Protein AF-A0A7I7VRB7-F1 (afdb_monomer)

Nearest PDB structures (foldseek):
  2mv4-assembly1_A  TM=2.811E-01  e=3.034E+00  Mason-Pfizer monkey virus

pLDDT: mean 92.03, std 10.15, range [42.28, 98.31]

Structure (mmCIF, N/CA/C/O backbone):
data_AF-A0A7I7VRB7-F1
#
_entry.id   AF-A0A7I7VRB7-F1
#
loop_
_atom_site.group_PDB
_atom_site.id
_atom_site.type_symbol
_atom_site.label_atom_id
_atom_site.label_alt_id
_atom_site.label_comp_id
_atom_site.label_asym_id
_atom_site.label_entity_id
_atom_site.label_seq_id
_atom_site.pdbx_PDB_ins_code
_atom_site.Cartn_x
_atom_site.Cartn_y
_atom_site.Cartn_z
_atom_site.occupancy
_atom_site.B_iso_or_equiv
_atom_site.auth_seq_id
_atom_site.auth_comp_id
_atom_site.auth_asym_id
_atom_site.auth_atom_id
_atom_site.pdbx_PDB_model_num
ATOM 1 N N . MET A 1 1 ? -5.315 -9.356 -5.259 1.00 67.50 1 MET A N 1
ATOM 2 C CA . MET A 1 1 ? -5.547 -8.127 -4.469 1.00 67.50 1 MET A CA 1
ATOM 3 C C . MET A 1 1 ? -5.283 -6.917 -5.359 1.00 67.50 1 MET A C 1
ATOM 5 O O . MET A 1 1 ? -4.194 -6.846 -5.916 1.00 67.50 1 MET A O 1
ATOM 9 N N . LEU A 1 2 ? -6.260 -6.017 -5.528 1.00 82.62 2 LEU A N 1
ATOM 10 C CA . LEU A 1 2 ? -6.208 -4.921 -6.510 1.00 82.62 2 LEU A CA 1
ATOM 11 C C . LEU A 1 2 ? -5.114 -3.880 -6.203 1.00 82.62 2 LEU A C 1
ATOM 13 O O . LEU A 1 2 ? -4.298 -3.607 -7.078 1.00 82.62 2 LEU A O 1
ATOM 17 N N . ILE A 1 3 ? -5.003 -3.412 -4.949 1.00 86.88 3 ILE A N 1
ATOM 18 C CA . ILE A 1 3 ? -3.995 -2.401 -4.558 1.00 86.88 3 ILE A CA 1
ATOM 19 C C . ILE A 1 3 ? -2.569 -2.846 -4.901 1.00 86.88 3 ILE A C 1
ATOM 21 O O . ILE A 1 3 ? -1.770 -2.043 -5.372 1.00 86.88 3 ILE A O 1
ATOM 25 N N . GLY A 1 4 ? -2.239 -4.126 -4.691 1.00 84.81 4 GLY A N 1
ATOM 26 C CA . GLY A 1 4 ? -0.897 -4.637 -4.985 1.00 84.81 4 GLY A CA 1
ATOM 27 C C . GLY A 1 4 ? -0.518 -4.429 -6.450 1.00 84.81 4 GLY A C 1
ATOM 28 O O . GLY A 1 4 ? 0.589 -3.995 -6.741 1.00 84.81 4 GLY A O 1
ATOM 29 N N . ARG A 1 5 ? -1.463 -4.668 -7.367 1.00 87.62 5 ARG A N 1
ATOM 30 C CA . ARG A 1 5 ? -1.271 -4.435 -8.802 1.00 87.62 5 ARG A CA 1
ATOM 31 C C . ARG A 1 5 ? -1.157 -2.943 -9.116 1.00 87.62 5 ARG A C 1
ATOM 33 O O . ARG A 1 5 ? -0.293 -2.545 -9.885 1.00 87.62 5 ARG A O 1
ATOM 40 N N . GLU A 1 6 ? -2.002 -2.113 -8.511 1.00 90.50 6 GLU A N 1
ATOM 41 C CA . GLU A 1 6 ? -1.996 -0.660 -8.735 1.00 90.50 6 GLU A CA 1
ATOM 42 C C . GLU A 1 6 ? -0.729 0.030 -8.207 1.00 90.50 6 GLU A C 1
ATOM 44 O O . GLU A 1 6 ? -0.345 1.083 -8.714 1.00 90.50 6 GLU A O 1
ATOM 49 N N . CYS A 1 7 ? -0.070 -0.561 -7.208 1.00 93.44 7 CYS A N 1
ATOM 50 C CA . CYS A 1 7 ? 1.195 -0.070 -6.663 1.00 93.44 7 CYS A CA 1
ATOM 51 C C . CYS A 1 7 ? 2.421 -0.513 -7.473 1.00 93.44 7 CYS A C 1
ATOM 53 O O . CYS A 1 7 ? 3.486 0.061 -7.288 1.00 93.44 7 CYS A O 1
ATOM 55 N N . ALA A 1 8 ? 2.297 -1.503 -8.359 1.00 91.12 8 ALA A N 1
ATOM 56 C CA . ALA A 1 8 ? 3.428 -2.149 -9.023 1.00 91.12 8 ALA A CA 1
ATOM 57 C C . ALA A 1 8 ? 3.282 -2.102 -10.551 1.00 91.12 8 ALA A C 1
ATOM 59 O O . ALA A 1 8 ? 2.931 -3.084 -11.208 1.00 91.12 8 ALA A O 1
ATOM 60 N N . SER A 1 9 ? 3.565 -0.928 -11.119 1.00 93.38 9 SER A N 1
ATOM 61 C CA . SER A 1 9 ? 3.631 -0.710 -12.570 1.00 93.38 9 SER A CA 1
ATOM 62 C C . SER A 1 9 ? 5.018 -0.217 -12.976 1.00 93.38 9 SER A C 1
ATOM 64 O O . SER A 1 9 ? 5.723 0.358 -12.148 1.00 93.38 9 SER A O 1
ATOM 66 N N . ALA A 1 10 ? 5.392 -0.383 -14.248 1.00 92.81 10 ALA A N 1
ATOM 67 C CA . ALA A 1 10 ? 6.666 0.130 -14.760 1.00 92.81 10 ALA A CA 1
ATOM 68 C C . ALA A 1 10 ? 6.841 1.633 -14.522 1.00 92.81 10 ALA A C 1
ATOM 70 O O . ALA A 1 10 ? 7.919 2.062 -14.137 1.00 92.81 10 ALA A O 1
ATOM 71 N N . ALA A 1 11 ? 5.767 2.414 -14.669 1.00 92.12 11 ALA A N 1
ATOM 72 C CA . ALA A 1 11 ? 5.796 3.851 -14.409 1.00 92.12 11 ALA A CA 1
ATOM 73 C C . ALA A 1 11 ? 6.078 4.194 -12.936 1.00 92.12 11 ALA A C 1
ATOM 75 O O . ALA A 1 11 ? 6.538 5.285 -12.650 1.00 92.12 11 ALA A O 1
ATOM 76 N N . ILE A 1 12 ? 5.785 3.282 -12.001 1.00 95.75 12 ILE A N 1
ATOM 77 C CA . ILE A 1 12 ? 6.065 3.471 -10.571 1.00 95.75 12 ILE A CA 1
ATOM 78 C C . ILE A 1 12 ? 7.461 2.959 -10.221 1.00 95.75 12 ILE A C 1
ATOM 80 O O . ILE A 1 12 ? 8.183 3.623 -9.492 1.00 95.75 12 ILE A O 1
ATOM 84 N N . ILE A 1 13 ? 7.832 1.784 -10.731 1.00 95.81 13 ILE A N 1
ATOM 85 C CA . ILE A 1 13 ? 9.109 1.121 -10.427 1.00 95.81 13 ILE A CA 1
ATOM 86 C C . ILE A 1 13 ? 10.294 1.836 -11.099 1.00 95.81 13 ILE A C 1
ATOM 88 O O . ILE A 1 13 ? 11.399 1.817 -10.562 1.00 95.81 13 ILE A O 1
ATOM 92 N N . GLY A 1 14 ? 10.052 2.470 -12.245 1.00 95.44 14 GLY A N 1
ATOM 93 C CA . GLY A 1 14 ? 11.046 3.177 -13.043 1.00 95.44 14 GLY A CA 1
ATOM 94 C C . GLY A 1 14 ? 11.493 2.380 -14.264 1.00 95.44 14 GLY A C 1
ATOM 95 O O . GLY A 1 14 ? 11.678 1.160 -14.211 1.00 95.44 14 GLY A O 1
ATOM 96 N N . ALA A 1 15 ? 11.649 3.078 -15.389 1.00 93.44 15 ALA A N 1
ATOM 97 C CA . ALA A 1 15 ? 11.992 2.476 -16.674 1.00 93.44 15 ALA A CA 1
ATOM 98 C C . ALA A 1 15 ? 13.354 1.771 -16.626 1.00 93.44 15 ALA A C 1
ATOM 100 O O . ALA A 1 15 ? 13.480 0.648 -17.108 1.00 93.44 15 ALA A O 1
ATOM 101 N N . SER A 1 16 ? 14.333 2.373 -15.951 1.00 94.75 16 SER A N 1
ATOM 102 C CA . SER A 1 16 ? 15.696 1.851 -15.829 1.00 94.75 16 SER A CA 1
ATOM 103 C C . SER A 1 16 ? 15.721 0.491 -15.134 1.00 94.75 16 SER A C 1
ATOM 105 O O . SER A 1 16 ? 16.441 -0.414 -15.548 1.00 94.75 16 SER A O 1
ATOM 107 N N . GLU A 1 17 ? 14.911 0.313 -14.087 1.00 95.50 17 GLU A N 1
ATOM 108 C CA . GLU A 1 17 ? 14.807 -0.969 -13.385 1.00 95.50 17 GLU A CA 1
ATOM 109 C C . GLU A 1 17 ? 14.100 -2.026 -14.234 1.00 95.50 17 GLU A C 1
ATOM 111 O O . GLU A 1 17 ? 14.505 -3.188 -14.236 1.00 95.50 17 GLU A O 1
ATOM 116 N N . ILE A 1 18 ? 13.059 -1.638 -14.971 1.00 96.06 18 ILE A N 1
ATOM 117 C CA . ILE A 1 18 ? 12.339 -2.554 -15.859 1.00 96.06 18 ILE A CA 1
ATOM 118 C C . ILE A 1 18 ? 13.233 -3.008 -17.013 1.00 96.06 18 ILE A C 1
ATOM 120 O O . ILE A 1 18 ? 13.282 -4.205 -17.296 1.00 96.06 18 ILE A O 1
ATOM 124 N N . ASP A 1 19 ? 13.992 -2.100 -17.621 1.00 95.62 19 ASP A N 1
ATOM 125 C CA . ASP A 1 19 ? 14.941 -2.432 -18.684 1.00 95.62 19 ASP A CA 1
ATOM 126 C C . ASP A 1 19 ? 16.089 -3.303 -18.167 1.00 95.62 19 ASP A C 1
ATOM 128 O O . ASP A 1 19 ? 16.447 -4.295 -18.805 1.00 95.62 19 ASP A O 1
ATOM 132 N N . ARG A 1 20 ? 16.607 -3.020 -16.963 1.00 95.62 20 ARG A N 1
ATOM 133 C CA . ARG A 1 20 ? 17.591 -3.884 -16.295 1.00 95.62 20 ARG A CA 1
ATOM 134 C C . ARG A 1 20 ? 17.067 -5.316 -16.157 1.00 95.62 20 ARG A C 1
ATOM 136 O O . ARG A 1 20 ? 17.764 -6.252 -16.541 1.00 95.62 20 ARG A O 1
ATOM 143 N N . ARG A 1 21 ? 15.837 -5.497 -15.657 1.00 96.38 21 ARG A N 1
ATOM 144 C CA . ARG A 1 21 ? 15.218 -6.827 -15.492 1.00 96.38 21 ARG A CA 1
ATOM 145 C C . ARG A 1 21 ? 14.920 -7.507 -16.825 1.00 96.38 21 ARG A C 1
ATOM 147 O O . ARG A 1 21 ? 15.090 -8.716 -16.938 1.00 96.38 21 ARG A O 1
ATOM 154 N N . ARG A 1 22 ? 14.485 -6.749 -17.834 1.00 96.75 22 ARG A N 1
ATOM 155 C CA . ARG A 1 22 ? 14.269 -7.260 -19.195 1.00 96.75 22 ARG A CA 1
ATOM 156 C C . ARG A 1 22 ? 15.562 -7.839 -19.765 1.00 96.75 22 ARG A C 1
ATOM 158 O O . ARG A 1 22 ? 15.537 -8.942 -20.302 1.00 96.75 22 ARG A O 1
ATOM 165 N N . ASN A 1 23 ? 16.674 -7.127 -19.600 1.00 96.19 23 ASN A N 1
ATOM 166 C CA . ASN A 1 23 ? 17.988 -7.572 -20.062 1.00 96.19 23 ASN A CA 1
ATOM 167 C C . ASN A 1 23 ? 18.512 -8.773 -19.262 1.00 96.19 23 ASN A C 1
ATOM 169 O O . ASN A 1 23 ? 19.093 -9.681 -19.845 1.00 96.19 23 ASN A O 1
ATOM 173 N N . GLU A 1 24 ? 18.289 -8.800 -17.946 1.00 96.94 24 GLU A N 1
ATOM 174 C CA . GLU A 1 24 ? 18.734 -9.894 -17.071 1.00 96.94 24 GLU A CA 1
ATOM 175 C C . GLU A 1 24 ? 17.949 -11.196 -17.302 1.00 96.94 24 GLU A C 1
ATOM 177 O O . GLU A 1 24 ? 18.540 -12.272 -17.349 1.00 96.94 24 GLU A O 1
ATOM 182 N N . TYR A 1 25 ? 16.623 -11.112 -17.453 1.00 95.44 25 TYR A N 1
ATOM 183 C CA . TYR A 1 25 ? 15.742 -12.287 -17.500 1.00 95.44 25 TYR A CA 1
ATOM 184 C C . TYR A 1 25 ? 15.253 -12.651 -18.907 1.00 95.44 25 TYR A C 1
ATOM 186 O O . TYR A 1 25 ? 14.604 -13.682 -19.076 1.00 95.44 25 TYR A O 1
ATOM 194 N N . GLY A 1 26 ? 15.504 -11.813 -19.916 1.00 95.25 26 GLY A N 1
ATOM 195 C CA . GLY A 1 26 ? 15.025 -12.024 -21.288 1.00 95.25 26 GLY A CA 1
ATOM 196 C C . GLY A 1 26 ? 13.503 -11.898 -21.456 1.00 95.25 26 GLY A C 1
ATOM 197 O O . GLY A 1 26 ? 12.959 -12.297 -22.485 1.00 95.25 26 GLY A O 1
ATOM 198 N N . ILE A 1 27 ? 12.795 -11.351 -20.464 1.00 94.94 27 ILE A N 1
ATOM 199 C CA . ILE A 1 27 ? 11.332 -11.224 -20.464 1.00 94.94 27 ILE A CA 1
ATOM 200 C C . ILE A 1 27 ? 10.933 -9.887 -21.095 1.00 94.94 27 ILE A C 1
ATOM 202 O O . ILE A 1 27 ? 11.249 -8.826 -20.563 1.00 94.94 2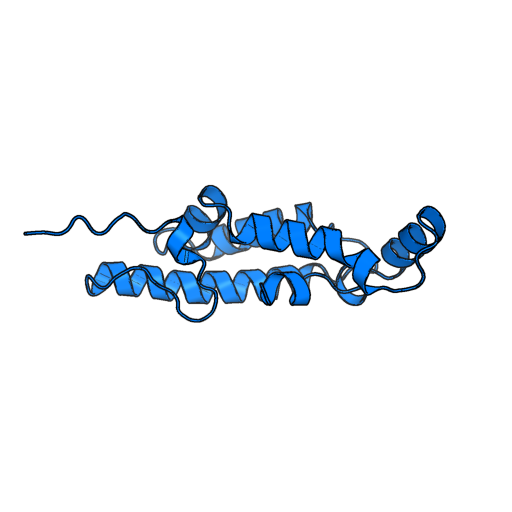7 ILE A O 1
ATOM 206 N N . GLN A 1 28 ? 10.200 -9.930 -22.209 1.00 92.31 28 GLN A N 1
ATOM 207 C CA . GLN A 1 28 ? 9.744 -8.717 -22.903 1.00 92.31 28 GLN A CA 1
ATOM 208 C C . GLN A 1 28 ? 8.499 -8.092 -22.264 1.00 92.31 28 GLN A C 1
ATOM 210 O O . GLN A 1 28 ? 8.402 -6.863 -22.169 1.00 92.31 28 GLN A O 1
ATOM 215 N N . ASP A 1 29 ? 7.568 -8.940 -21.813 1.00 92.69 29 ASP A N 1
ATOM 216 C CA . ASP A 1 29 ? 6.337 -8.510 -21.154 1.00 92.69 29 ASP A CA 1
ATOM 217 C C . ASP A 1 29 ? 6.650 -7.822 -19.818 1.00 92.69 29 ASP A C 1
ATOM 219 O O . ASP A 1 29 ? 7.448 -8.292 -19.012 1.00 92.69 29 ASP A O 1
ATOM 223 N N . CYS A 1 30 ? 5.994 -6.695 -19.576 1.00 89.94 30 CYS A N 1
ATOM 224 C CA . CYS A 1 30 ? 6.146 -5.926 -18.355 1.00 89.94 30 CYS A CA 1
ATOM 225 C C . CYS A 1 30 ? 5.434 -6.580 -17.162 1.00 89.94 30 CYS A C 1
ATOM 227 O O . CYS A 1 30 ? 5.909 -6.455 -16.034 1.00 89.94 30 CYS A O 1
ATOM 229 N N . ALA A 1 31 ? 4.328 -7.301 -17.377 1.00 91.19 31 ALA A N 1
ATOM 230 C CA . ALA A 1 31 ? 3.530 -7.834 -16.271 1.00 91.19 31 ALA A CA 1
A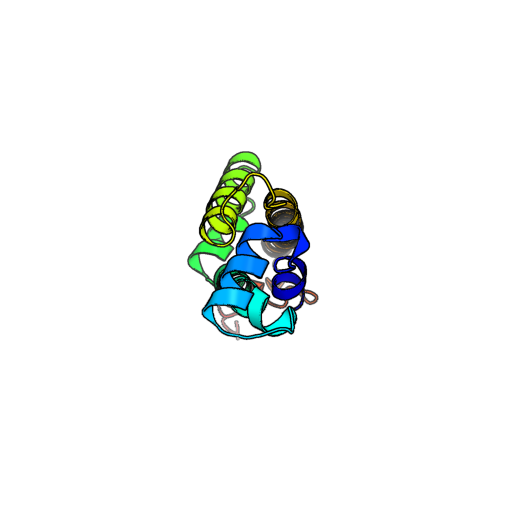TOM 231 C C . ALA A 1 31 ? 4.315 -8.794 -15.347 1.00 91.19 31 ALA A C 1
ATOM 233 O O . ALA A 1 31 ? 4.256 -8.614 -14.128 1.00 91.19 31 ALA A O 1
ATOM 234 N N . PRO A 1 32 ? 5.113 -9.755 -15.857 1.00 94.12 32 PRO A N 1
ATOM 235 C CA . PRO A 1 32 ? 5.972 -10.577 -15.004 1.00 94.12 32 PRO A CA 1
ATOM 236 C C . PRO A 1 32 ? 7.085 -9.772 -14.322 1.00 94.12 32 PRO A C 1
ATOM 238 O O . PRO A 1 32 ? 7.493 -10.109 -13.212 1.00 94.12 32 PRO A O 1
ATOM 241 N N . LEU A 1 33 ? 7.561 -8.695 -14.958 1.00 96.25 33 LEU A N 1
ATOM 242 C CA . LEU A 1 33 ? 8.649 -7.866 -14.438 1.00 96.25 33 LEU A CA 1
ATOM 243 C C . LEU A 1 33 ? 8.231 -7.009 -13.241 1.00 96.25 33 LEU A C 1
ATOM 245 O O . LEU A 1 33 ? 9.089 -6.707 -12.418 1.00 96.25 33 LEU A O 1
ATOM 249 N N . THR A 1 34 ? 6.954 -6.631 -13.112 1.00 96.00 34 THR A N 1
ATOM 250 C CA . THR A 1 34 ? 6.437 -5.863 -11.958 1.00 96.00 34 THR A CA 1
ATOM 251 C C . THR A 1 34 ? 5.781 -6.737 -10.885 1.00 96.00 34 THR A C 1
ATOM 253 O O . THR A 1 34 ? 5.477 -6.276 -9.781 1.00 96.00 34 THR A O 1
ATOM 256 N N . TYR A 1 35 ? 5.564 -8.018 -11.189 1.00 95.06 35 TYR A N 1
ATOM 257 C CA . TYR A 1 35 ? 4.905 -8.963 -10.294 1.00 95.06 35 TYR A CA 1
ATOM 258 C C . TYR A 1 35 ? 5.574 -9.108 -8.911 1.00 95.06 35 TYR A C 1
ATOM 260 O O . TYR A 1 35 ? 4.844 -9.200 -7.915 1.00 95.06 35 TYR A O 1
ATOM 268 N N . PRO A 1 36 ? 6.918 -9.090 -8.773 1.00 95.62 36 PRO A N 1
ATOM 269 C CA . PRO A 1 36 ? 7.556 -9.169 -7.461 1.00 95.62 36 PRO A CA 1
ATOM 270 C C . PRO A 1 36 ? 7.099 -8.066 -6.498 1.00 95.62 36 PRO A C 1
ATOM 272 O O . PRO A 1 36 ? 6.773 -8.352 -5.344 1.00 95.62 36 PRO A O 1
ATOM 275 N N . GLU A 1 37 ? 7.023 -6.817 -6.956 1.00 96.81 37 GLU A N 1
ATOM 276 C CA . GLU A 1 37 ? 6.548 -5.681 -6.161 1.00 96.81 37 GLU A CA 1
ATOM 277 C C . GLU A 1 37 ? 5.060 -5.823 -5.839 1.00 96.81 37 GLU A C 1
ATOM 279 O O . GLU A 1 37 ? 4.667 -5.599 -4.694 1.00 96.81 37 GLU A O 1
ATOM 284 N N . GLN A 1 38 ? 4.244 -6.295 -6.790 1.00 96.50 38 GLN A N 1
ATOM 285 C CA . GLN A 1 38 ? 2.826 -6.576 -6.544 1.00 96.50 38 GLN A CA 1
ATOM 286 C C . GLN A 1 38 ? 2.645 -7.566 -5.386 1.00 96.50 38 GLN A C 1
ATOM 288 O O . GLN A 1 38 ? 1.816 -7.348 -4.497 1.00 96.50 38 GLN A O 1
ATOM 293 N N . VAL A 1 39 ? 3.418 -8.656 -5.383 1.00 96.81 39 VAL A N 1
ATOM 294 C CA . VAL A 1 39 ? 3.368 -9.676 -4.328 1.00 96.81 39 VAL A CA 1
ATOM 295 C C . VAL A 1 39 ? 3.878 -9.118 -3.003 1.00 96.81 39 VAL A C 1
ATOM 297 O O . VAL A 1 39 ? 3.262 -9.363 -1.966 1.00 96.81 39 VAL A O 1
ATOM 300 N N . LYS A 1 40 ? 4.974 -8.353 -3.011 1.00 97.94 40 LYS A N 1
ATOM 301 C CA . LYS A 1 40 ? 5.526 -7.737 -1.796 1.00 97.94 40 LYS A CA 1
ATOM 302 C C . LYS A 1 40 ? 4.541 -6.748 -1.163 1.00 97.94 40 LYS A C 1
ATOM 304 O O . LYS A 1 40 ? 4.324 -6.825 0.043 1.00 97.94 40 LYS A O 1
ATOM 309 N N . ILE A 1 41 ? 3.881 -5.899 -1.956 1.00 97.81 41 ILE A N 1
ATOM 310 C CA . ILE A 1 41 ? 2.832 -4.989 -1.466 1.00 97.81 41 ILE A CA 1
ATOM 311 C C . ILE A 1 41 ? 1.635 -5.781 -0.932 1.00 97.81 41 ILE A C 1
ATOM 313 O O . ILE A 1 41 ? 1.116 -5.463 0.135 1.00 97.81 41 ILE A O 1
ATOM 317 N N . ALA A 1 42 ? 1.216 -6.848 -1.620 1.00 95.88 42 ALA A N 1
ATOM 318 C CA . ALA A 1 42 ? 0.153 -7.720 -1.122 1.00 95.88 42 ALA A CA 1
ATOM 319 C C . ALA A 1 42 ? 0.492 -8.362 0.225 1.00 95.88 42 ALA A C 1
ATOM 321 O O . ALA A 1 42 ? -0.340 -8.377 1.126 1.00 95.88 42 ALA A O 1
ATOM 322 N N . ARG A 1 43 ? 1.726 -8.836 0.394 1.00 96.44 43 ARG A N 1
ATOM 323 C CA . ARG A 1 43 ? 2.197 -9.392 1.666 1.00 96.44 43 ARG A CA 1
ATOM 324 C C . ARG A 1 43 ? 2.266 -8.338 2.766 1.00 96.44 43 ARG A C 1
ATOM 326 O O . ARG A 1 43 ? 1.851 -8.629 3.881 1.00 96.44 43 ARG A O 1
ATOM 333 N N . LEU A 1 44 ? 2.734 -7.128 2.454 1.00 97.56 44 LEU A N 1
ATOM 334 C CA . LEU A 1 44 ? 2.744 -6.012 3.399 1.00 97.56 44 LEU A CA 1
ATOM 335 C C . LEU A 1 44 ? 1.326 -5.701 3.894 1.00 97.56 44 LEU A C 1
ATOM 337 O O . LEU A 1 44 ? 1.091 -5.651 5.097 1.00 97.56 44 LEU A O 1
ATOM 341 N N . LEU A 1 45 ? 0.376 -5.565 2.967 1.00 95.81 45 LEU A N 1
ATOM 342 C CA . LEU A 1 45 ? -1.020 -5.248 3.267 1.00 95.81 45 LEU A CA 1
ATOM 343 C C . LEU A 1 45 ? -1.771 -6.369 3.987 1.00 95.81 45 LEU A C 1
ATOM 345 O O . LEU A 1 45 ? -2.782 -6.095 4.615 1.00 95.81 45 LEU A O 1
ATOM 349 N N . CYS A 1 46 ? -1.291 -7.608 3.928 1.00 94.44 46 CYS A N 1
ATOM 350 C CA . CYS A 1 46 ? -1.850 -8.726 4.689 1.00 94.44 46 CYS A CA 1
ATOM 351 C C . CYS A 1 46 ? -1.081 -9.013 5.989 1.00 94.44 46 CYS A C 1
ATOM 353 O O . CYS A 1 46 ? -1.456 -9.931 6.713 1.00 94.44 46 CYS A O 1
ATOM 355 N N . SER A 1 47 ? -0.002 -8.281 6.286 1.00 96.19 47 SER A N 1
ATOM 356 C CA . SER A 1 47 ? 0.807 -8.503 7.487 1.00 96.19 47 SER A CA 1
ATOM 357 C C . SER A 1 47 ? 0.085 -7.961 8.725 1.00 96.19 47 SER A C 1
ATOM 359 O O . SER A 1 47 ? -0.128 -6.746 8.799 1.00 96.19 47 SER A O 1
ATOM 361 N N . PRO A 1 48 ? -0.239 -8.802 9.731 1.00 95.56 48 PRO A N 1
ATOM 362 C CA . PRO A 1 48 ? -0.929 -8.346 10.935 1.00 95.56 48 PRO A CA 1
ATOM 363 C C . PRO A 1 48 ? -0.170 -7.245 11.680 1.00 95.56 48 PRO A C 1
ATOM 365 O O . PRO A 1 48 ? -0.778 -6.275 12.116 1.00 95.56 48 PRO A O 1
ATOM 368 N N . GLY A 1 49 ? 1.161 -7.349 11.773 1.00 95.69 49 GLY A N 1
ATOM 369 C CA . GLY A 1 49 ? 1.991 -6.361 12.470 1.00 95.69 49 GLY A CA 1
ATOM 370 C C . GLY A 1 49 ? 2.053 -5.004 11.765 1.00 95.69 49 GLY A C 1
ATOM 371 O O . GLY A 1 49 ? 2.107 -3.970 12.421 1.00 95.69 49 GLY A O 1
ATOM 372 N N . PHE A 1 50 ? 2.008 -4.988 10.430 1.00 97.38 50 PHE A N 1
ATOM 373 C CA . PHE A 1 50 ? 1.901 -3.734 9.684 1.00 97.38 50 PHE A CA 1
ATOM 374 C C . PHE A 1 50 ? 0.493 -3.152 9.810 1.00 97.38 50 PHE A C 1
ATOM 376 O O . PHE A 1 50 ? 0.338 -1.992 10.185 1.00 97.38 50 PHE A O 1
ATOM 383 N N . LEU A 1 51 ? -0.531 -3.966 9.534 1.00 96.12 51 LEU A N 1
ATOM 384 C CA . LEU A 1 51 ? -1.929 -3.548 9.568 1.00 96.12 51 LEU A CA 1
ATOM 385 C C . LEU A 1 51 ? -2.334 -3.005 10.935 1.00 96.12 51 LEU A C 1
ATOM 387 O O . LEU A 1 51 ? -3.027 -1.989 10.993 1.00 96.12 51 LEU A O 1
ATOM 391 N N . SER A 1 52 ? -1.910 -3.654 12.022 1.00 95.88 52 SER A N 1
ATOM 392 C CA . SER A 1 52 ? -2.290 -3.271 13.380 1.00 95.88 52 SER A CA 1
ATOM 393 C C . SER A 1 52 ? -1.879 -1.837 13.690 1.00 95.88 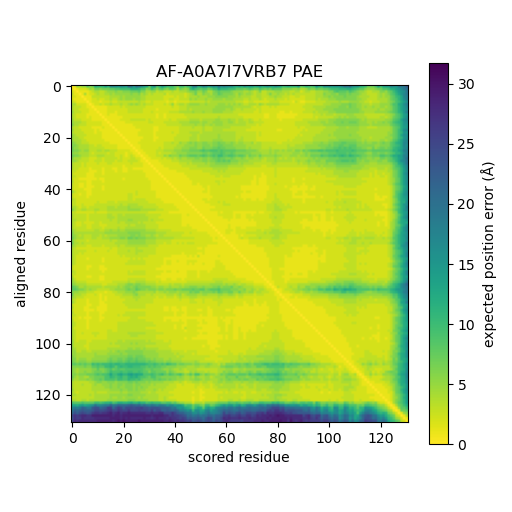52 SER A C 1
ATOM 395 O O . SER A 1 52 ? -2.715 -1.091 14.186 1.00 95.88 52 SER A O 1
ATOM 397 N N . VAL A 1 53 ? -0.662 -1.428 13.322 1.00 97.12 53 VAL A N 1
ATOM 398 C CA . VAL A 1 53 ? -0.140 -0.077 13.573 1.00 97.12 53 VAL A CA 1
ATOM 399 C C . VAL A 1 53 ? -0.597 0.911 12.500 1.00 97.12 53 VAL A C 1
ATOM 401 O O . VAL A 1 53 ? -1.053 2.008 12.819 1.00 97.12 53 VAL A O 1
ATOM 404 N N . ALA A 1 54 ? -0.530 0.529 11.221 1.00 97.62 54 ALA A N 1
ATOM 405 C CA . ALA A 1 54 ? -0.850 1.412 10.096 1.00 97.62 54 ALA A CA 1
ATOM 406 C C . ALA A 1 54 ? -2.321 1.854 10.071 1.00 97.62 54 ALA A C 1
ATOM 408 O O . ALA A 1 54 ? -2.645 2.876 9.468 1.00 97.62 54 ALA A O 1
ATOM 409 N N . THR A 1 55 ? -3.208 1.103 10.730 1.00 97.12 55 THR A N 1
ATOM 410 C CA . THR A 1 55 ? -4.646 1.400 10.787 1.00 97.12 55 THR A CA 1
ATOM 411 C C . THR A 1 55 ? -5.154 1.736 12.191 1.00 97.12 55 THR A C 1
ATOM 413 O O . THR A 1 55 ? -6.350 1.967 12.347 1.00 97.12 55 THR A O 1
ATOM 416 N N . ASP A 1 56 ? -4.300 1.772 13.221 1.00 96.44 56 ASP A N 1
ATOM 417 C CA . ASP A 1 56 ? -4.745 2.090 14.586 1.00 96.44 56 ASP A CA 1
ATOM 418 C C . ASP A 1 56 ? -5.209 3.551 14.672 1.00 96.44 56 ASP A C 1
ATOM 420 O O . ASP A 1 56 ? -4.414 4.440 14.348 1.00 96.44 56 ASP A O 1
ATOM 424 N N . PRO A 1 57 ? -6.463 3.838 15.069 1.00 95.88 57 PRO A N 1
ATOM 425 C CA . PRO A 1 57 ? -6.928 5.214 15.202 1.00 95.88 57 PRO A CA 1
ATOM 426 C C . PRO A 1 57 ? -6.307 5.973 16.385 1.00 95.88 57 PRO A C 1
ATOM 428 O O . PRO A 1 57 ? -6.382 7.197 16.376 1.00 95.88 57 PRO A O 1
ATOM 431 N N . GLU A 1 58 ? -5.659 5.299 17.347 1.00 96.00 58 GLU A N 1
ATOM 432 C CA . GLU A 1 58 ? -4.945 5.983 18.446 1.00 96.00 58 GLU A CA 1
ATOM 433 C C . GLU A 1 58 ? -3.533 6.440 18.052 1.00 96.00 58 GLU A C 1
ATOM 435 O O . GLU A 1 58 ? -2.907 7.239 18.751 1.00 96.00 58 GLU A O 1
ATOM 440 N N . VAL A 1 59 ? -2.995 5.937 16.937 1.00 96.50 59 VAL A N 1
ATOM 441 C CA . VAL A 1 59 ? -1.675 6.346 16.454 1.00 96.50 59 VAL A CA 1
ATOM 442 C C .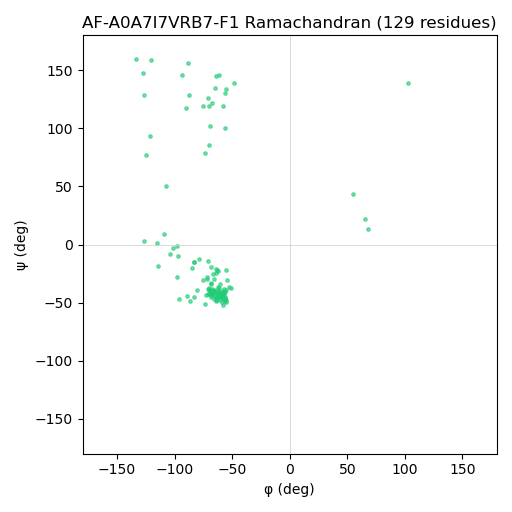 VAL A 1 59 ? -1.827 7.581 15.571 1.00 96.50 59 VAL A C 1
ATOM 444 O O . VAL A 1 59 ? -2.594 7.585 14.607 1.00 96.50 59 VAL A O 1
ATOM 447 N N . ASP A 1 60 ? -1.038 8.614 15.875 1.00 96.62 60 ASP A N 1
ATOM 448 C CA . ASP A 1 60 ? -1.001 9.865 15.116 1.00 96.62 60 ASP A CA 1
ATOM 449 C C . ASP A 1 60 ? -0.885 9.642 13.593 1.00 96.62 60 ASP A C 1
ATOM 451 O O . ASP A 1 60 ? -0.125 8.797 13.105 1.00 96.62 60 ASP A O 1
ATOM 455 N N . SER A 1 61 ? -1.629 10.442 12.826 1.00 96.88 61 SER A N 1
ATOM 456 C CA . SER A 1 61 ? -1.684 10.325 11.370 1.00 96.88 61 SER A CA 1
ATOM 457 C C . SER A 1 61 ? -0.324 10.554 10.712 1.00 96.88 61 SER A C 1
ATOM 459 O O . SER A 1 61 ? -0.003 9.861 9.745 1.00 96.88 61 SER A O 1
ATOM 461 N N . GLY A 1 62 ? 0.485 11.483 11.229 1.00 97.56 62 GLY A N 1
ATOM 462 C CA . GLY A 1 62 ? 1.838 11.731 10.733 1.00 97.56 62 GLY A CA 1
ATOM 463 C C . GLY A 1 62 ? 2.733 10.509 10.927 1.00 97.56 62 GLY A C 1
ATOM 464 O O . GLY A 1 62 ? 3.373 10.051 9.981 1.00 97.56 62 GLY A O 1
ATOM 465 N N . ARG A 1 63 ? 2.699 9.902 12.119 1.00 97.75 63 ARG A N 1
ATOM 466 C CA . ARG A 1 63 ? 3.451 8.667 12.409 1.00 97.75 63 ARG A CA 1
ATOM 467 C C . ARG A 1 63 ? 3.053 7.503 11.505 1.00 97.75 63 ARG A C 1
ATOM 469 O O . ARG A 1 63 ? 3.925 6.786 11.017 1.00 97.75 63 ARG A O 1
ATOM 476 N N . ARG A 1 64 ? 1.756 7.316 11.247 1.00 97.94 64 ARG A N 1
ATOM 477 C CA . ARG A 1 64 ? 1.288 6.248 10.345 1.00 97.94 64 ARG A CA 1
ATOM 478 C C . ARG A 1 64 ? 1.673 6.508 8.897 1.00 97.94 64 ARG A C 1
ATOM 480 O O . ARG A 1 64 ? 2.087 5.573 8.222 1.00 97.94 64 ARG A O 1
ATOM 487 N N . SER A 1 65 ? 1.592 7.758 8.444 1.00 97.94 65 SER A N 1
ATOM 488 C CA . SER A 1 65 ? 2.048 8.153 7.108 1.00 97.94 65 SER A CA 1
ATOM 489 C C . SER A 1 65 ? 3.535 7.829 6.909 1.00 97.94 65 SER A C 1
ATOM 491 O O . SER A 1 65 ? 3.894 7.166 5.938 1.00 97.94 65 SER A O 1
ATOM 493 N N . VAL A 1 66 ? 4.389 8.170 7.883 1.00 98.25 66 VAL A N 1
ATOM 494 C CA . VAL A 1 66 ? 5.825 7.830 7.865 1.00 98.25 66 VAL A CA 1
ATOM 495 C C . VAL A 1 66 ? 6.057 6.318 7.867 1.00 98.25 66 VAL A C 1
ATOM 497 O O . VAL A 1 66 ? 6.905 5.826 7.121 1.00 98.25 66 VAL A O 1
ATOM 500 N N . LEU A 1 67 ? 5.296 5.564 8.666 1.00 98.25 67 LEU A N 1
ATOM 501 C CA . LEU A 1 67 ? 5.370 4.102 8.690 1.00 98.25 67 LEU A CA 1
ATOM 502 C C . LEU A 1 67 ? 4.997 3.498 7.330 1.00 98.25 67 LEU A C 1
ATOM 504 O O . LEU A 1 67 ? 5.687 2.598 6.852 1.00 98.25 67 LEU A O 1
ATOM 508 N N . VAL A 1 68 ? 3.937 4.003 6.692 1.00 98.25 68 VAL A N 1
ATOM 509 C CA . VAL A 1 68 ? 3.502 3.567 5.359 1.00 98.25 68 VAL A CA 1
ATOM 510 C C . VAL A 1 68 ? 4.559 3.894 4.309 1.00 98.25 68 VAL A C 1
ATOM 512 O O . VAL A 1 68 ? 4.939 3.001 3.555 1.00 98.25 68 VAL A O 1
ATOM 515 N N . ALA A 1 69 ? 5.069 5.126 4.291 1.00 98.31 69 ALA A N 1
ATOM 516 C CA . ALA A 1 69 ? 6.111 5.549 3.359 1.00 98.31 69 ALA A CA 1
ATOM 517 C C . ALA A 1 69 ? 7.362 4.671 3.487 1.00 98.31 69 ALA A C 1
ATOM 519 O O . ALA A 1 69 ? 7.775 4.048 2.513 1.00 98.31 69 ALA A O 1
ATOM 520 N N . THR A 1 70 ? 7.874 4.510 4.711 1.00 98.25 70 THR A N 1
ATOM 521 C CA . THR A 1 70 ? 9.041 3.660 4.999 1.00 98.25 70 THR A CA 1
ATOM 522 C C . THR A 1 70 ? 8.821 2.210 4.555 1.00 98.25 70 THR A C 1
ATOM 524 O O . THR A 1 70 ? 9.728 1.561 4.035 1.00 98.25 70 THR A O 1
ATOM 527 N N . ALA A 1 71 ? 7.625 1.659 4.777 1.00 98.19 71 ALA A N 1
ATOM 528 C CA . ALA A 1 71 ? 7.324 0.280 4.409 1.00 98.19 71 ALA A CA 1
ATOM 529 C C . ALA A 1 71 ? 7.217 0.080 2.889 1.00 98.19 71 ALA A C 1
ATOM 531 O O . ALA A 1 71 ? 7.666 -0.947 2.379 1.00 98.19 71 ALA A O 1
ATOM 532 N N . VAL A 1 72 ? 6.641 1.050 2.171 1.00 98.06 72 VAL A N 1
ATOM 533 C CA . VAL A 1 72 ? 6.531 1.020 0.707 1.00 98.06 72 VAL A CA 1
ATOM 534 C C . VAL A 1 72 ? 7.893 1.227 0.051 1.00 98.06 72 VAL A C 1
ATOM 536 O O . VAL A 1 72 ? 8.231 0.473 -0.857 1.00 98.06 72 VAL A O 1
ATOM 539 N N . GLU A 1 73 ? 8.702 2.161 0.547 1.00 97.62 73 GLU A N 1
ATOM 540 C CA . GLU A 1 73 ? 10.040 2.451 0.016 1.00 97.62 73 GLU A CA 1
ATOM 541 C C . GLU A 1 73 ? 10.978 1.234 0.095 1.00 97.62 73 GLU A C 1
ATOM 543 O O . GLU A 1 73 ? 11.764 0.966 -0.809 1.00 97.62 73 GLU A O 1
ATOM 548 N N . ARG A 1 74 ? 10.837 0.396 1.130 1.00 97.62 74 ARG A N 1
ATOM 549 C CA . ARG A 1 74 ? 11.566 -0.886 1.220 1.00 97.62 74 ARG A CA 1
ATOM 550 C C . ARG A 1 74 ? 11.215 -1.876 0.105 1.00 97.62 74 ARG A C 1
ATOM 552 O O . ARG A 1 74 ? 11.974 -2.813 -0.139 1.00 97.62 74 ARG A O 1
ATOM 559 N N . ILE A 1 75 ? 10.050 -1.727 -0.521 1.00 97.19 75 ILE A N 1
ATOM 560 C CA . ILE A 1 75 ? 9.578 -2.592 -1.608 1.00 97.19 75 ILE A CA 1
ATOM 561 C C . ILE A 1 75 ? 9.898 -1.964 -2.962 1.00 97.19 75 ILE A C 1
ATOM 563 O O . ILE A 1 75 ? 10.397 -2.664 -3.843 1.00 97.19 75 ILE A O 1
ATOM 567 N N . ILE A 1 76 ? 9.607 -0.672 -3.106 1.00 96.00 76 ILE A N 1
ATOM 568 C CA . ILE A 1 76 ? 9.863 0.140 -4.293 1.00 96.00 76 ILE A CA 1
ATOM 569 C C . ILE A 1 76 ? 10.765 1.294 -3.842 1.00 96.00 76 ILE A C 1
ATOM 571 O O . ILE A 1 76 ? 10.249 2.281 -3.328 1.00 96.00 76 ILE A O 1
ATOM 575 N N . PRO A 1 77 ? 12.097 1.156 -3.954 1.00 94.44 77 PRO A N 1
ATOM 576 C CA . PRO A 1 77 ? 13.021 2.197 -3.518 1.00 94.44 77 PRO A CA 1
ATOM 577 C C . PRO A 1 77 ? 12.817 3.491 -4.294 1.00 94.44 77 PRO A C 1
ATOM 579 O O . PRO A 1 77 ? 12.535 3.442 -5.491 1.00 94.44 77 PRO A O 1
ATOM 582 N N . ASP A 1 78 ? 13.012 4.628 -3.631 1.00 92.75 78 ASP A N 1
ATOM 583 C CA . ASP A 1 78 ? 13.029 5.922 -4.304 1.00 92.75 78 ASP A CA 1
ATOM 584 C C . ASP A 1 78 ? 14.291 6.049 -5.173 1.00 92.75 78 ASP A C 1
ATOM 586 O O . ASP A 1 78 ? 15.428 5.923 -4.712 1.00 92.75 78 ASP A O 1
ATOM 590 N N . ARG A 1 79 ? 14.075 6.209 -6.473 1.00 89.81 79 ARG A N 1
ATOM 591 C CA . ARG A 1 79 ? 15.077 6.332 -7.535 1.00 89.81 79 ARG A CA 1
ATOM 592 C C . ARG A 1 79 ? 14.684 7.494 -8.437 1.00 89.81 79 ARG A C 1
ATOM 594 O O . ARG A 1 79 ? 13.516 7.859 -8.515 1.00 89.81 79 ARG A O 1
ATOM 601 N N . VAL A 1 80 ? 15.657 8.011 -9.187 1.00 91.56 80 VAL A N 1
ATOM 602 C CA . VAL A 1 80 ? 15.489 9.176 -10.078 1.00 91.56 80 VAL A CA 1
ATOM 603 C C . VAL A 1 80 ? 14.296 9.044 -11.030 1.00 91.56 80 VAL A C 1
ATOM 605 O O . VAL A 1 80 ? 13.622 10.032 -11.299 1.00 91.56 80 VAL A O 1
ATOM 608 N N . ASP A 1 81 ? 14.037 7.843 -11.544 1.00 93.88 81 ASP A N 1
ATOM 609 C CA . ASP A 1 81 ? 12.968 7.564 -12.503 1.00 93.88 81 ASP A CA 1
ATOM 610 C C . ASP A 1 81 ? 11.802 6.757 -11.912 1.00 93.88 81 ASP A C 1
ATOM 612 O O . ASP A 1 81 ? 10.933 6.307 -12.660 1.00 93.88 81 ASP A O 1
ATOM 616 N N . SER A 1 82 ? 11.773 6.560 -10.591 1.00 93.75 82 SER A N 1
ATOM 617 C CA . SER A 1 82 ? 10.663 5.900 -9.904 1.00 93.75 82 SER A CA 1
ATOM 618 C C . SER A 1 82 ? 9.647 6.918 -9.396 1.00 93.75 82 SER A C 1
ATOM 620 O O . SER A 1 82 ? 10.005 7.988 -8.916 1.00 93.75 82 SER A O 1
ATOM 622 N N . ASP A 1 83 ? 8.377 6.534 -9.404 1.00 95.38 83 ASP A N 1
ATOM 623 C CA . ASP A 1 83 ? 7.279 7.304 -8.821 1.00 95.38 83 ASP A CA 1
ATOM 624 C C . ASP A 1 83 ? 6.787 6.623 -7.526 1.00 95.38 83 ASP A C 1
ATOM 626 O O . ASP A 1 83 ? 5.588 6.378 -7.339 1.00 95.38 83 ASP A O 1
ATOM 630 N N . THR A 1 84 ? 7.704 6.286 -6.610 1.00 95.56 84 THR A N 1
ATOM 631 C CA . THR A 1 84 ? 7.404 5.564 -5.353 1.00 95.56 84 THR A CA 1
ATOM 632 C C . THR A 1 84 ? 6.301 6.239 -4.537 1.00 95.56 84 THR A C 1
ATOM 634 O O . THR A 1 84 ? 5.413 5.570 -3.997 1.00 95.56 84 THR A O 1
ATOM 637 N N . TRP A 1 85 ? 6.264 7.574 -4.534 1.00 95.56 85 TRP A N 1
ATOM 638 C CA . TRP A 1 85 ? 5.216 8.366 -3.887 1.00 95.56 85 TRP A CA 1
ATOM 639 C C . TRP A 1 85 ? 3.794 7.986 -4.346 1.00 95.56 85 TRP A C 1
ATOM 641 O O . TRP A 1 85 ? 2.852 8.049 -3.554 1.00 95.56 85 TRP A O 1
ATOM 651 N N . ARG A 1 86 ? 3.608 7.526 -5.595 1.00 96.62 86 ARG A N 1
ATOM 652 C CA . ARG A 1 86 ? 2.302 7.065 -6.098 1.00 96.62 86 ARG A CA 1
ATOM 653 C C . ARG A 1 86 ? 1.875 5.748 -5.459 1.00 96.62 86 ARG A C 1
ATOM 655 O O . ARG A 1 86 ? 0.684 5.553 -5.222 1.00 96.62 86 ARG A O 1
ATOM 662 N N . ALA A 1 87 ? 2.804 4.826 -5.208 1.00 97.25 87 ALA A N 1
ATOM 663 C CA . ALA A 1 87 ? 2.505 3.606 -4.457 1.00 97.25 87 ALA A CA 1
ATOM 664 C C . ALA A 1 87 ? 2.199 3.941 -2.993 1.00 97.25 87 ALA A C 1
ATOM 666 O O . ALA A 1 87 ? 1.184 3.485 -2.463 1.00 97.25 87 ALA A O 1
ATOM 667 N N . THR A 1 88 ? 3.008 4.811 -2.382 1.00 98.06 88 THR A N 1
ATOM 668 C CA . THR A 1 88 ? 2.802 5.294 -1.011 1.00 98.06 88 THR A CA 1
ATOM 669 C C . THR A 1 88 ? 1.418 5.907 -0.842 1.00 98.06 88 THR A C 1
ATOM 671 O O . THR A 1 88 ? 0.691 5.509 0.063 1.00 98.06 88 THR A O 1
ATOM 674 N N . ASN A 1 89 ? 0.999 6.791 -1.752 1.00 97.62 89 ASN A N 1
ATOM 675 C CA . ASN A 1 89 ? -0.321 7.416 -1.698 1.00 97.62 89 ASN A CA 1
ATOM 676 C C . ASN A 1 89 ? -1.460 6.397 -1.782 1.00 97.62 89 ASN A C 1
ATOM 678 O O . ASN A 1 89 ? -2.402 6.482 -1.002 1.00 97.62 89 ASN A O 1
ATOM 682 N N . ARG A 1 90 ? -1.372 5.397 -2.668 1.00 96.75 90 ARG A N 1
ATOM 683 C CA . ARG A 1 90 ? -2.410 4.355 -2.778 1.00 96.75 90 ARG A CA 1
ATOM 684 C C . ARG A 1 90 ? -2.529 3.523 -1.504 1.00 96.75 90 ARG A C 1
ATOM 686 O O . ARG A 1 90 ? -3.639 3.282 -1.028 1.00 96.75 90 ARG A O 1
ATOM 693 N N . VAL A 1 91 ? -1.396 3.108 -0.934 1.00 97.56 91 VAL A N 1
ATOM 694 C CA . VAL A 1 91 ? -1.376 2.378 0.341 1.00 97.56 91 VAL A CA 1
ATOM 695 C C . VAL A 1 91 ? -1.916 3.262 1.465 1.00 97.56 91 VAL A C 1
ATOM 697 O O . VAL A 1 91 ? -2.761 2.817 2.238 1.00 97.56 91 VAL A O 1
ATOM 700 N N . TRP A 1 92 ? -1.491 4.522 1.529 1.00 97.94 92 TRP A N 1
ATOM 701 C CA . TRP A 1 92 ? -1.931 5.477 2.540 1.00 97.94 92 TRP A CA 1
ATOM 702 C C . TRP A 1 92 ? -3.441 5.734 2.497 1.00 97.94 92 TRP A C 1
ATOM 704 O O . TRP A 1 92 ? -4.104 5.694 3.537 1.00 97.94 92 TRP A O 1
ATOM 714 N N . THR A 1 93 ? -4.011 5.922 1.304 1.00 96.69 93 THR A N 1
ATOM 715 C CA . THR A 1 93 ? -5.461 6.046 1.111 1.00 96.69 93 THR A CA 1
ATOM 716 C C . THR A 1 93 ? -6.191 4.826 1.669 1.00 96.69 93 THR A C 1
ATOM 718 O O . THR A 1 93 ? -7.137 4.978 2.444 1.00 96.69 93 THR A O 1
ATOM 721 N N . ALA A 1 94 ? -5.716 3.613 1.366 1.00 96.25 94 ALA A N 1
ATOM 722 C CA . ALA A 1 94 ? -6.300 2.394 1.916 1.00 96.25 94 ALA A CA 1
ATOM 723 C C . ALA A 1 94 ? -6.218 2.359 3.453 1.00 96.25 94 ALA A C 1
ATOM 725 O O . ALA A 1 94 ? -7.228 2.119 4.114 1.00 96.25 94 ALA A O 1
ATOM 726 N N . MET A 1 95 ? -5.055 2.662 4.041 1.00 97.38 95 MET A N 1
ATOM 727 C CA . MET A 1 95 ? -4.878 2.669 5.501 1.00 97.38 95 MET A CA 1
ATOM 728 C C . MET A 1 95 ? -5.770 3.706 6.192 1.00 97.38 95 MET A C 1
ATOM 730 O O . MET A 1 95 ? -6.329 3.436 7.256 1.00 97.38 95 MET A O 1
ATOM 734 N N . THR A 1 96 ? -5.971 4.865 5.565 1.00 97.06 96 THR A N 1
ATOM 735 C CA . THR A 1 96 ? -6.859 5.922 6.065 1.00 97.06 96 THR A CA 1
ATOM 736 C C . THR A 1 96 ? -8.311 5.445 6.101 1.00 97.06 96 THR A C 1
ATOM 738 O O . THR A 1 96 ? -8.985 5.585 7.124 1.00 97.06 96 THR A O 1
ATOM 741 N N . HIS A 1 97 ? -8.782 4.798 5.030 1.00 95.31 97 HIS A N 1
ATOM 742 C CA . HIS A 1 97 ? -10.120 4.202 5.000 1.00 95.31 97 HIS A CA 1
ATOM 743 C C . HIS A 1 97 ? -10.295 3.110 6.058 1.00 95.31 97 HIS A C 1
ATOM 745 O O . HIS A 1 97 ? -11.305 3.081 6.760 1.00 95.31 97 HIS A O 1
ATOM 751 N N . LEU A 1 98 ? -9.307 2.229 6.207 1.00 96.06 98 LEU A N 1
ATOM 752 C CA . LEU A 1 98 ? -9.365 1.151 7.191 1.00 96.06 98 LEU A CA 1
ATOM 753 C C . LEU A 1 98 ? -9.302 1.666 8.629 1.00 96.06 98 LEU A C 1
ATOM 755 O O . LEU A 1 98 ? -9.994 1.137 9.492 1.00 96.06 98 LEU A O 1
ATOM 759 N N . THR A 1 99 ? -8.557 2.741 8.880 1.00 96.88 99 THR A N 1
ATOM 760 C CA . THR A 1 99 ? -8.557 3.429 10.177 1.00 96.88 99 THR A CA 1
ATOM 761 C C . THR A 1 99 ? -9.953 3.875 10.574 1.00 96.88 99 THR A C 1
ATOM 763 O O . THR A 1 99 ? -10.375 3.623 11.701 1.00 96.88 99 THR A O 1
ATOM 766 N N . ALA A 1 100 ? -10.671 4.532 9.658 1.00 94.56 100 ALA A N 1
ATOM 767 C CA . ALA A 1 100 ? -12.032 4.982 9.922 1.00 94.56 100 ALA A CA 1
ATOM 768 C C . ALA A 1 100 ? -12.926 3.793 10.302 1.00 94.56 100 ALA A C 1
ATOM 770 O O . ALA A 1 100 ? -13.632 3.851 11.301 1.00 94.56 100 ALA A O 1
ATOM 771 N N . ARG A 1 101 ? -12.789 2.657 9.603 1.00 94.50 101 ARG A N 1
ATOM 772 C CA . ARG A 1 101 ? -13.525 1.426 9.936 1.00 94.50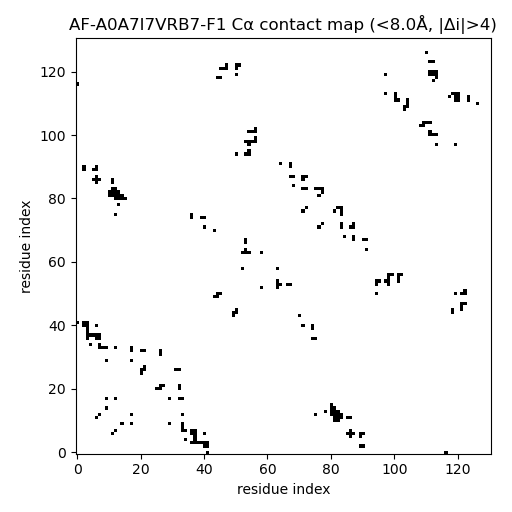 101 ARG A CA 1
ATOM 773 C C . ARG A 1 101 ? -13.173 0.855 11.304 1.00 94.50 101 ARG A C 1
ATOM 775 O O . ARG A 1 101 ? -14.069 0.411 12.016 1.00 94.50 101 ARG A O 1
ATOM 782 N N . ARG A 1 102 ? -11.900 0.886 11.704 1.00 94.75 102 ARG A N 1
ATOM 783 C CA . ARG A 1 102 ? -11.490 0.464 13.054 1.00 94.75 102 ARG A CA 1
ATOM 784 C C . ARG A 1 102 ? -12.043 1.390 14.131 1.00 94.75 102 ARG A C 1
ATOM 786 O O . ARG A 1 102 ? -12.465 0.913 15.180 1.00 94.75 102 ARG A O 1
ATOM 793 N N . ARG A 1 103 ? -12.069 2.697 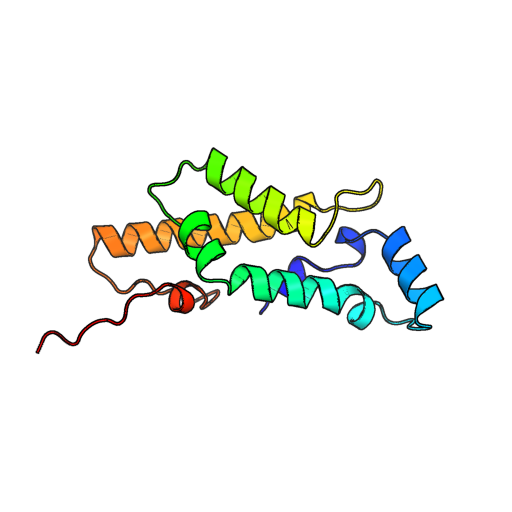13.866 1.00 94.38 103 ARG A N 1
ATOM 794 C CA . ARG A 1 103 ? -12.672 3.687 14.760 1.00 94.38 103 ARG A CA 1
ATOM 795 C C . ARG A 1 103 ? -14.175 3.447 14.916 1.00 94.38 103 ARG A C 1
ATOM 797 O O . ARG A 1 103 ? -14.644 3.375 16.046 1.00 94.38 103 ARG A O 1
ATOM 804 N N . ASP A 1 104 ? -14.896 3.249 13.816 1.00 92.38 104 ASP A N 1
ATOM 805 C CA . ASP A 1 104 ? -16.334 2.954 13.831 1.00 92.38 104 ASP A CA 1
ATOM 806 C C . ASP A 1 104 ? -16.633 1.664 14.610 1.00 92.38 104 ASP A C 1
ATOM 808 O O . ASP A 1 104 ? -17.524 1.646 15.455 1.00 92.38 104 ASP A O 1
ATOM 812 N N . ALA A 1 105 ? -15.853 0.600 14.386 1.00 91.69 105 ALA A N 1
ATOM 813 C CA . ALA A 1 105 ? -15.984 -0.660 15.120 1.00 91.69 105 ALA A CA 1
ATOM 814 C C . ALA A 1 105 ? -15.836 -0.470 16.639 1.00 91.69 105 ALA A C 1
ATOM 816 O O . ALA A 1 105 ? -16.637 -1.002 17.405 1.00 91.69 105 ALA A O 1
ATOM 817 N N . ARG A 1 106 ? -14.861 0.342 17.074 1.00 9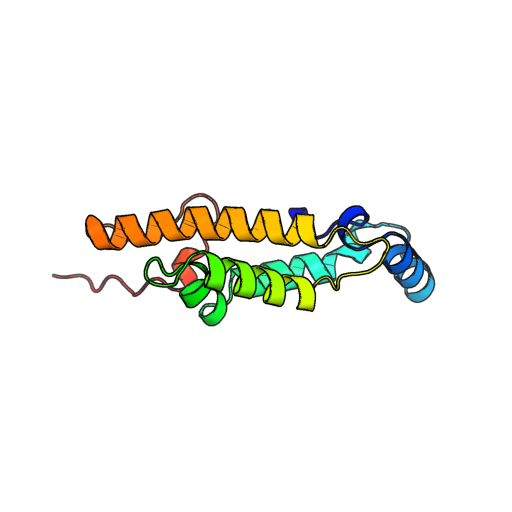0.50 106 ARG A N 1
ATOM 818 C CA . ARG A 1 106 ? -14.652 0.675 18.493 1.00 90.50 106 ARG A CA 1
ATOM 819 C C . ARG A 1 106 ? -15.793 1.515 19.078 1.00 90.50 106 ARG A C 1
ATOM 821 O O . ARG A 1 106 ? -16.209 1.252 20.198 1.00 90.50 106 ARG A O 1
ATOM 828 N N . ILE A 1 107 ? -16.289 2.512 18.341 1.00 92.38 107 ILE A N 1
ATOM 829 C CA . ILE A 1 107 ? -17.332 3.434 18.826 1.00 92.38 107 ILE A CA 1
ATOM 830 C C . ILE A 1 107 ? -18.700 2.749 18.896 1.00 92.38 107 ILE A C 1
ATOM 832 O O . ILE A 1 107 ? -19.437 2.942 19.859 1.00 92.38 107 ILE A O 1
ATOM 836 N N . TYR A 1 108 ? -19.048 1.968 17.874 1.00 90.94 108 TYR A N 1
ATOM 837 C CA . TYR A 1 108 ? -20.393 1.413 17.712 1.00 90.94 108 TYR A CA 1
ATOM 838 C C . TYR A 1 108 ? -20.507 -0.060 18.124 1.00 90.94 108 TYR A C 1
ATOM 840 O O . TYR A 1 108 ? -21.596 -0.622 18.050 1.00 90.94 108 TYR A O 1
ATOM 848 N N . GLY A 1 109 ? -19.406 -0.706 18.525 1.00 86.62 109 GLY A N 1
ATOM 849 C CA . GLY A 1 109 ? -19.395 -2.127 18.891 1.00 86.62 109 GLY A CA 1
ATOM 850 C C . GLY A 1 109 ? -19.708 -3.069 17.722 1.00 86.62 109 GLY A C 1
ATOM 851 O O . GLY A 1 109 ? -20.155 -4.193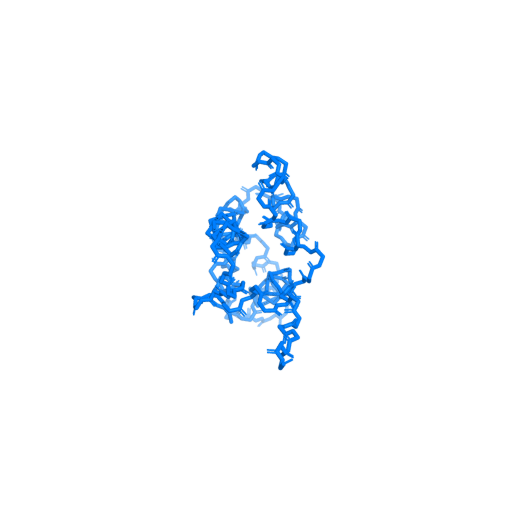 17.936 1.00 86.62 109 GLY A O 1
ATOM 852 N N . VAL A 1 110 ? -19.513 -2.613 16.482 1.00 87.12 110 VAL A N 1
ATOM 853 C CA . VAL A 1 110 ? -19.755 -3.415 15.274 1.00 87.12 110 VAL A CA 1
ATOM 854 C C . VAL A 1 110 ? -18.510 -4.222 14.889 1.00 87.12 110 VAL A C 1
ATOM 856 O O . VAL A 1 110 ? -17.392 -3.818 15.215 1.00 87.12 110 VAL A O 1
ATOM 859 N N . PRO A 1 111 ? -18.652 -5.340 14.151 1.00 86.25 111 PRO A N 1
ATOM 860 C CA . PRO A 1 111 ? -17.506 -6.123 13.704 1.00 86.25 111 PRO A CA 1
ATOM 861 C C . PRO A 1 111 ? -16.485 -5.291 12.918 1.00 86.25 111 PRO A C 1
ATOM 863 O O . PRO A 1 111 ? -16.838 -4.578 11.976 1.00 86.25 111 PRO A O 1
ATOM 866 N N . MET A 1 112 ? -15.201 -5.455 13.247 1.00 88.75 112 MET A N 1
ATOM 867 C CA . MET A 1 112 ? -14.087 -4.837 12.523 1.00 88.75 112 MET A CA 1
ATOM 868 C C . MET A 1 112 ? -13.877 -5.534 11.169 1.00 88.75 112 MET A C 1
ATOM 870 O O . MET A 1 112 ? -13.013 -6.396 11.010 1.00 88.75 112 MET A O 1
ATOM 874 N N . ARG A 1 113 ? -14.714 -5.188 10.187 1.00 85.00 113 ARG A N 1
ATOM 875 C CA . ARG A 1 113 ? -14.698 -5.750 8.830 1.00 85.00 113 ARG A CA 1
ATOM 876 C C . ARG A 1 113 ? -14.639 -4.644 7.785 1.00 85.00 113 ARG A C 1
ATOM 878 O O . ARG A 1 113 ? -15.218 -3.574 7.955 1.00 85.00 113 ARG A O 1
ATOM 885 N N . ASP A 1 114 ? -13.976 -4.933 6.673 1.00 88.50 114 ASP A N 1
ATOM 886 C CA . ASP A 1 114 ? -13.975 -4.088 5.487 1.00 88.50 114 ASP A CA 1
ATOM 887 C C . ASP A 1 114 ? -14.387 -4.917 4.264 1.00 88.50 114 ASP A C 1
ATOM 889 O O . ASP A 1 114 ? -13.866 -6.003 4.023 1.00 88.50 114 ASP A O 1
ATOM 893 N N . THR A 1 115 ? -15.370 -4.432 3.508 1.00 85.62 115 THR A N 1
ATOM 894 C CA . THR A 1 115 ? -15.930 -5.165 2.360 1.00 85.62 115 THR A CA 1
ATOM 895 C C . THR A 1 115 ? -15.134 -4.958 1.078 1.00 85.62 115 THR A C 1
ATOM 897 O O . THR A 1 115 ? -15.240 -5.763 0.158 1.00 85.62 115 THR A O 1
ATOM 900 N N . TYR A 1 116 ? -14.342 -3.885 1.008 1.00 87.25 116 TYR A N 1
ATOM 901 C CA . TYR A 1 116 ? -13.640 -3.496 -0.210 1.00 87.25 116 TYR A CA 1
ATOM 902 C C . TYR A 1 116 ? -12.280 -4.191 -0.360 1.00 87.25 116 TYR A C 1
ATOM 904 O O . TYR A 1 116 ? -12.002 -4.763 -1.412 1.00 87.25 116 TYR A O 1
ATOM 912 N N . TYR A 1 117 ? -11.437 -4.189 0.680 1.00 89.75 117 TYR A N 1
ATOM 913 C CA . TYR A 1 117 ? -10.114 -4.824 0.624 1.00 89.75 117 TYR A CA 1
ATOM 914 C C . TYR A 1 117 ? -10.108 -6.225 1.250 1.00 89.75 117 TYR A C 1
ATOM 916 O O . TYR A 1 117 ? -9.333 -7.082 0.822 1.00 89.75 117 TYR A O 1
ATOM 924 N N . ASN A 1 118 ? -10.992 -6.469 2.220 1.00 90.88 118 ASN A N 1
ATOM 925 C CA . ASN A 1 118 ? -11.099 -7.677 3.027 1.00 90.88 118 ASN A CA 1
ATOM 926 C C . ASN A 1 118 ? -9.773 -8.040 3.727 1.00 90.88 118 ASN A C 1
ATOM 928 O O . ASN A 1 118 ? -9.346 -9.201 3.714 1.00 90.88 118 ASN A O 1
ATOM 932 N N . ILE A 1 119 ? -9.090 -7.039 4.299 1.00 93.25 119 ILE A N 1
ATOM 933 C CA . ILE A 1 119 ? -7.779 -7.210 4.957 1.00 93.25 119 ILE A CA 1
ATOM 934 C C . ILE A 1 119 ? -7.806 -6.943 6.465 1.00 93.25 119 ILE A C 1
ATOM 936 O O . ILE A 1 119 ? -6.955 -7.473 7.174 1.00 93.25 119 ILE A O 1
ATOM 940 N N . LEU A 1 120 ? -8.815 -6.248 7.005 1.00 93.75 120 LEU A N 1
ATOM 941 C CA . LEU A 1 120 ? -8.970 -6.113 8.461 1.00 93.75 120 LEU A CA 1
ATOM 942 C C . LEU A 1 120 ? -9.197 -7.455 9.158 1.00 93.75 120 LEU A C 1
ATOM 944 O O . LEU A 1 120 ? -8.835 -7.600 10.321 1.00 93.75 120 LEU A O 1
ATOM 948 N N . ARG A 1 121 ? -9.693 -8.470 8.438 1.00 91.88 121 ARG A N 1
ATOM 949 C CA . ARG A 1 121 ? -9.813 -9.847 8.945 1.00 91.88 121 ARG A CA 1
ATOM 950 C C . ARG A 1 121 ? -8.495 -10.442 9.457 1.00 91.88 121 ARG A C 1
ATOM 952 O O . ARG A 1 121 ? -8.539 -11.376 10.240 1.00 91.88 121 ARG A O 1
ATOM 959 N N . PHE A 1 122 ? -7.340 -9.929 9.019 1.00 92.50 122 PHE A N 1
ATOM 960 C CA . PHE A 1 122 ? -6.029 -10.409 9.472 1.00 92.50 122 PHE A CA 1
ATOM 961 C C . PHE A 1 122 ? -5.620 -9.867 10.848 1.00 92.50 122 PHE A C 1
ATOM 963 O O . PHE A 1 122 ? -4.654 -10.355 11.426 1.00 92.50 122 PHE A O 1
ATOM 970 N N . ILE A 1 123 ? -6.336 -8.864 11.362 1.00 93.19 123 ILE A N 1
ATOM 971 C CA . ILE A 1 123 ? -6.136 -8.292 12.702 1.00 93.19 123 ILE A CA 1
ATOM 972 C C . ILE A 1 123 ? -7.427 -8.273 13.528 1.00 93.19 123 ILE A C 1
ATOM 974 O O . ILE A 1 123 ? -7.439 -7.728 14.628 1.00 93.19 123 ILE A O 1
ATOM 978 N N . ALA A 1 124 ? -8.525 -8.810 12.991 1.00 83.50 124 ALA A N 1
ATOM 979 C CA . ALA A 1 124 ? -9.778 -8.938 13.711 1.00 83.50 124 ALA A CA 1
ATOM 980 C C . ALA A 1 124 ? -9.643 -10.014 14.783 1.00 83.50 124 ALA A C 1
ATOM 982 O O . ALA A 1 124 ? -9.270 -11.147 14.483 1.00 83.50 124 ALA A O 1
ATOM 983 N N . GLU A 1 125 ? -9.959 -9.652 16.024 1.00 71.44 125 GLU A N 1
ATOM 984 C CA . GLU A 1 125 ? -10.141 -10.638 17.080 1.00 71.44 125 GLU A CA 1
ATOM 985 C C . GLU A 1 125 ? -11.348 -11.527 16.733 1.00 71.44 125 GLU A C 1
ATOM 987 O O . GLU A 1 125 ? -12.313 -11.044 16.119 1.00 71.44 125 GLU A O 1
ATOM 992 N N . PRO A 1 126 ? -11.309 -12.826 17.077 1.00 61.56 126 PRO A N 1
ATOM 993 C CA . PRO A 1 126 ? -12.485 -13.670 16.971 1.00 61.56 126 PRO A CA 1
ATOM 994 C C . PRO A 1 126 ? -13.605 -13.033 17.793 1.00 61.56 126 PRO A C 1
ATOM 996 O O . PRO A 1 126 ? -13.400 -12.664 18.946 1.00 61.56 126 PRO A O 1
ATOM 999 N N . ILE A 1 127 ? -14.792 -12.896 17.205 1.00 59.12 127 ILE A N 1
ATOM 1000 C CA . ILE A 1 127 ? -15.982 -12.594 17.995 1.00 59.12 127 ILE A CA 1
ATOM 1001 C C . ILE A 1 127 ? -16.237 -13.872 18.793 1.00 59.12 127 ILE A C 1
ATOM 1003 O O . ILE A 1 127 ? -16.684 -14.859 18.215 1.00 59.12 127 ILE A O 1
ATOM 1007 N N . GLU A 1 128 ? -15.866 -13.896 20.074 1.00 52.09 128 GLU A N 1
ATOM 1008 C CA . GLU A 1 128 ? -16.355 -14.936 20.974 1.00 52.09 128 GLU A CA 1
ATOM 1009 C C . GLU A 1 128 ? -17.880 -14.853 20.951 1.00 52.09 128 GLU A C 1
ATOM 1011 O O . GLU A 1 128 ? -18.452 -13.800 21.255 1.00 52.09 128 GLU A O 1
ATOM 1016 N N . ASP A 1 129 ? -18.529 -15.938 20.520 1.00 47.19 129 ASP A N 1
ATOM 1017 C CA . ASP A 1 129 ? -19.975 -16.087 20.609 1.00 47.19 129 ASP A CA 1
ATOM 1018 C C . ASP A 1 129 ? -20.356 -15.914 22.082 1.00 47.19 129 ASP A C 1
ATOM 1020 O O . ASP A 1 129 ? -20.187 -16.814 22.904 1.00 47.19 129 ASP A O 1
ATOM 1024 N N . ARG A 1 130 ? -20.837 -14.720 22.434 1.00 45.72 130 ARG A N 1
ATOM 1025 C CA . ARG A 1 130 ? -21.527 -14.487 23.698 1.00 45.72 130 ARG A CA 1
ATOM 1026 C C . ARG A 1 130 ? -22.875 -15.195 23.598 1.00 45.72 130 ARG A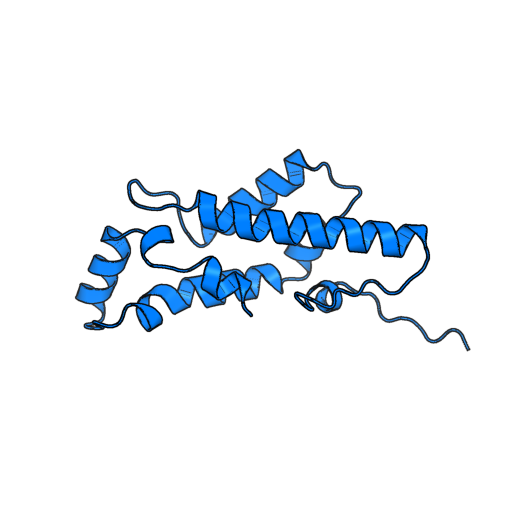 C 1
ATOM 1028 O O . ARG A 1 130 ? -23.851 -14.592 23.152 1.00 45.72 130 ARG A O 1
ATOM 1035 N N . ILE A 1 131 ? -22.867 -16.485 23.933 1.00 42.28 131 ILE A N 1
ATOM 1036 C CA . ILE A 1 131 ? -24.051 -17.273 24.292 1.00 42.28 131 ILE A CA 1
ATOM 1037 C C . ILE A 1 131 ? -24.449 -16.901 25.718 1.00 42.28 131 ILE A C 1
ATOM 1039 O O . ILE A 1 131 ? -23.547 -16.867 26.586 1.00 42.28 131 ILE A O 1
#

Secondary structure (DSSP, 8-state):
-HHHHHH--HHHH-HHHHHHHHHHH----HHHHHHHHHHHHHHHHT-HHHHHHHT-TTS-HHHHHHHHHHHHHTTS---TT--HHHHHHHHHHHHHHHHHHHHHHHHH------SSS--GGGTPPP-----

Sequence (131 aa):
MLIGRECASAAIIGASEIDRRRNEYGIQDCAPLTYPEQVKIARLLCSPGFLSVATDPEVDSGRRSVLVATAVERIIPDRVDSDTWRATNRVWTAMTHLTARRRDARIYGVPMRDTYYNILRFIAEPIEDRI

Organism: NCBI:txid126673

Solvent-accessible surface area (backbone atoms only — not comparable to full-atom values): 7294 Å² total; per-residue (Å²): 116,70,66,18,51,76,45,28,39,58,75,28,61,7,61,68,57,50,52,50,48,26,70,74,69,70,47,84,62,61,69,75,73,25,41,64,46,17,51,51,46,43,51,49,63,57,30,43,79,51,45,54,57,50,25,37,70,87,52,56,68,69,62,30,50,52,51,46,41,57,58,41,34,77,68,41,57,82,46,99,60,28,37,33,67,60,31,30,49,55,52,46,53,52,31,54,56,48,14,52,44,46,43,49,18,68,75,69,73,45,80,54,65,47,91,86,81,61,43,45,65,59,67,44,75,80,79,73,82,86,122

Radius of gyration: 16.94 Å; Cα contacts (8 Å, |Δi|>4): 151; chains: 1; bounding box: 43×29×47 Å

Mean predicted aligned error: 4.41 Å

Foldseek 3Di:
DVLLVQLFFCQALFVVQQVVCCVVPVDPDRPVVRVQSSVLVVCLLQDLVLLVQLQALVDDLVVSLVSLLVSQCVSRPDDPRHNSVSSSVSVNVVSPVLNVLVVCCVVVVDFSADPPPRRSVSNGDPPDPPD